Protein AF-A0A971I527-F1 (afdb_monomer_lite)

Sequence (153 aa):
MIHAQFETIHPFLDGNGRIGRLLITFWLCQQNILKYPLLYLSCYFKHNRLEYYDRLMAVRTKGDWEGWLKFFLKGIAQVSDEAIASAKEILVLRKELNKLVYDNGSLNHQRLLERLFEQPIITVNRASEFLEISYPTAKRVIDDFCSKGILKS

Radius of gyration: 22.17 Å; chains: 1; bounding box: 53×31×60 Å

pLDDT: mean 92.03, std 4.73, range [73.88, 97.69]

Secondary structure (DSSP, 8-state):
-HHHHHHHH--SSS-HHHHHHHHHHHHHHHTTS-SSS---HHHHHHHTHHHHHHHHHHHHHH--HHHHHHHHHHHHHHHHHHHHHHHHHHHHHHHHHHHHHHTT--HHHHHHHHHHHH-S---HHHHHHHHT--HHHHHHHHHHHHHTTSS--

Foldseek 3Di:
DQLLVQLVPVPDPDCSNVVSQVCVLVVCCVVVVDVDSQQPLVVVCVVVVVLNVVCSVCCVPPVPVVSVVVSSVVSRVVSVVVSVVVVVVLVVVLVVCCVVCVVDHDPLLVQVSVVCSVPVDDDLVRSCVSSVHDSVVSVVSVVVCVVVVVDPD

Structure (mmCIF, N/CA/C/O backbone):
data_AF-A0A971I527-F1
#
_entry.id   AF-A0A971I527-F1
#
loop_
_atom_site.group_PDB
_atom_site.id
_atom_site.type_symbol
_atom_site.label_atom_id
_atom_site.label_alt_id
_atom_site.label_comp_id
_atom_site.label_asym_id
_atom_site.label_entity_id
_atom_site.label_seq_id
_atom_site.pdbx_PDB_ins_code
_atom_site.Cartn_x
_atom_site.Cartn_y
_atom_site.Cartn_z
_atom_site.occupancy
_atom_site.B_iso_or_equiv
_atom_site.auth_seq_id
_atom_site.auth_comp_id
_atom_site.auth_asym_id
_atom_site.auth_atom_id
_atom_site.pdbx_PDB_model_num
ATOM 1 N N . MET A 1 1 ? 13.456 7.834 -16.865 1.00 77.31 1 MET A N 1
ATOM 2 C CA . MET A 1 1 ? 14.882 7.667 -17.239 1.00 77.31 1 MET A CA 1
ATOM 3 C C . MET A 1 1 ? 15.767 7.329 -16.042 1.00 77.31 1 MET A C 1
ATOM 5 O O . MET A 1 1 ? 16.467 6.330 -16.124 1.00 77.31 1 MET A O 1
ATOM 9 N N . ILE A 1 2 ? 15.695 8.082 -14.932 1.00 84.19 2 ILE A N 1
ATOM 10 C CA . ILE A 1 2 ? 16.518 7.872 -13.716 1.00 84.19 2 ILE A CA 1
ATOM 11 C C . ILE A 1 2 ? 16.535 6.406 -13.250 1.00 84.19 2 ILE A C 1
ATOM 13 O O . ILE A 1 2 ? 17.604 5.848 -13.045 1.00 84.19 2 ILE A O 1
ATOM 17 N N . HIS A 1 3 ? 15.369 5.758 -13.162 1.00 87.44 3 HIS A N 1
ATOM 18 C CA . HIS A 1 3 ? 15.272 4.357 -12.741 1.00 87.44 3 HIS A CA 1
ATOM 19 C C . HIS A 1 3 ? 16.064 3.389 -13.638 1.00 87.44 3 HIS A C 1
ATOM 21 O O . HIS A 1 3 ? 16.901 2.644 -13.145 1.00 87.44 3 HIS A O 1
ATOM 27 N N . ALA A 1 4 ? 15.848 3.427 -14.956 1.00 85.75 4 ALA A N 1
ATOM 28 C CA . ALA A 1 4 ? 16.531 2.529 -15.890 1.00 85.75 4 ALA A CA 1
ATOM 29 C C . ALA A 1 4 ? 18.055 2.756 -15.920 1.00 85.75 4 ALA A C 1
ATOM 31 O O . ALA A 1 4 ? 18.819 1.801 -16.048 1.00 85.75 4 ALA A O 1
ATOM 32 N N . GLN A 1 5 ? 18.498 4.008 -15.759 1.00 85.75 5 GLN A N 1
ATOM 33 C CA . GLN A 1 5 ? 19.918 4.344 -15.625 1.00 85.75 5 GLN A CA 1
ATOM 34 C C . GLN A 1 5 ? 20.507 3.789 -14.322 1.00 85.75 5 GLN A C 1
ATOM 36 O O . GLN A 1 5 ? 21.536 3.123 -14.352 1.00 85.75 5 GLN A O 1
ATOM 41 N N . PHE A 1 6 ? 19.821 3.974 -13.192 1.00 90.19 6 PHE A N 1
ATOM 42 C CA . PHE A 1 6 ? 20.252 3.448 -11.897 1.00 90.19 6 PHE A CA 1
ATOM 43 C C . PHE A 1 6 ? 20.380 1.915 -11.903 1.00 90.19 6 PHE A C 1
ATOM 45 O O . PHE A 1 6 ? 21.407 1.377 -11.494 1.00 90.19 6 PHE A O 1
ATOM 52 N N . GLU A 1 7 ? 19.378 1.211 -12.441 1.00 87.00 7 GLU A N 1
ATOM 53 C CA . GLU A 1 7 ? 19.421 -0.252 -12.588 1.00 87.00 7 GLU A CA 1
ATOM 54 C C . GLU A 1 7 ? 20.568 -0.714 -13.500 1.00 87.00 7 GLU A C 1
ATOM 56 O O . GLU A 1 7 ? 21.062 -1.831 -13.353 1.00 87.00 7 GLU A O 1
ATOM 61 N N . THR A 1 8 ? 20.984 0.119 -14.461 1.00 85.19 8 THR A N 1
ATOM 62 C CA . THR A 1 8 ? 22.083 -0.168 -15.400 1.00 85.19 8 THR A CA 1
ATOM 63 C C . THR A 1 8 ? 23.458 0.052 -14.792 1.00 85.19 8 THR A C 1
ATOM 65 O O . THR A 1 8 ? 24.325 -0.789 -14.993 1.00 85.19 8 THR A O 1
ATOM 68 N N . ILE A 1 9 ? 23.648 1.127 -14.027 1.00 88.00 9 ILE A N 1
ATOM 69 C CA . ILE A 1 9 ? 24.911 1.399 -13.328 1.00 88.00 9 ILE A CA 1
ATOM 70 C C . ILE A 1 9 ? 25.166 0.348 -12.241 1.00 88.00 9 ILE A C 1
ATOM 72 O O . ILE A 1 9 ? 26.311 -0.024 -12.016 1.00 88.00 9 ILE A O 1
ATOM 76 N N . HIS A 1 10 ? 24.101 -0.137 -11.591 1.00 87.00 10 HIS A N 1
ATOM 77 C CA . HIS A 1 10 ? 24.165 -1.148 -10.533 1.00 87.00 10 HIS A CA 1
ATOM 78 C C . HIS A 1 10 ? 25.221 -0.831 -9.446 1.00 87.00 10 HIS A C 1
ATOM 80 O O . HIS A 1 10 ? 26.143 -1.615 -9.225 1.00 87.00 10 H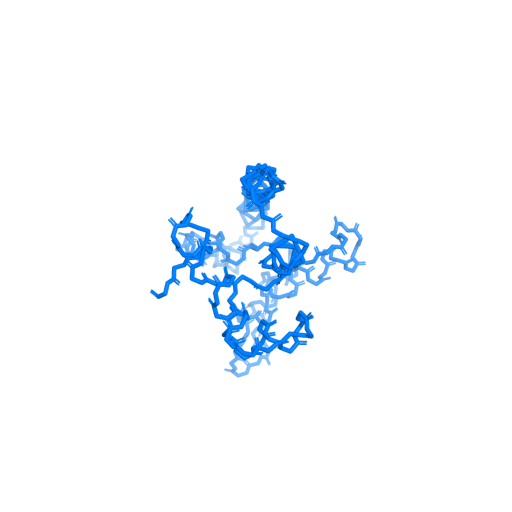IS A O 1
ATOM 86 N N . PRO A 1 11 ? 25.124 0.335 -8.774 1.00 87.94 11 PRO A N 1
ATOM 87 C CA . PRO A 1 11 ? 26.222 0.884 -7.971 1.00 87.94 11 PRO A CA 1
ATOM 88 C C . PRO A 1 11 ? 26.507 0.154 -6.648 1.00 87.94 11 PRO A C 1
ATOM 90 O O . PRO A 1 11 ? 27.544 0.400 -6.036 1.00 87.94 11 PRO A O 1
ATOM 93 N N . PHE A 1 12 ? 25.601 -0.705 -6.170 1.00 89.94 12 PHE A N 1
ATOM 94 C CA . PHE A 1 12 ? 25.734 -1.405 -4.886 1.00 89.94 12 PHE A CA 1
ATOM 95 C C . PHE A 1 12 ? 25.920 -2.919 -5.058 1.00 89.94 12 PHE A C 1
ATOM 97 O O . PHE A 1 12 ? 25.559 -3.479 -6.089 1.00 89.94 12 PHE A O 1
ATOM 104 N N . LEU A 1 13 ? 26.426 -3.598 -4.021 1.00 83.38 13 LEU A N 1
ATOM 105 C CA . LEU A 1 13 ? 26.604 -5.062 -4.012 1.00 83.38 13 LEU A CA 1
ATOM 106 C C . LEU A 1 13 ? 25.274 -5.837 -3.949 1.00 83.38 13 LEU A C 1
ATOM 108 O O . LEU A 1 13 ? 25.161 -6.918 -4.515 1.00 83.38 13 LEU A O 1
ATOM 112 N N . ASP A 1 14 ? 24.264 -5.285 -3.273 1.00 88.38 14 ASP A N 1
ATOM 113 C CA . ASP A 1 14 ? 22.888 -5.793 -3.229 1.00 88.38 14 ASP A CA 1
ATOM 114 C C . ASP A 1 14 ? 21.923 -4.610 -3.026 1.00 88.38 14 ASP A C 1
ATOM 116 O O . ASP A 1 14 ? 22.312 -3.508 -2.641 1.00 88.38 14 ASP A O 1
ATOM 120 N N . GLY A 1 15 ? 20.638 -4.823 -3.293 1.00 86.50 15 GLY A N 1
ATOM 121 C CA . GLY A 1 15 ? 19.578 -3.872 -2.986 1.00 86.50 15 GLY A CA 1
ATOM 122 C C . GLY A 1 15 ? 19.295 -2.864 -4.091 1.00 86.50 15 GLY A C 1
ATOM 123 O O . GLY A 1 15 ? 18.329 -2.115 -3.954 1.00 86.50 15 GLY A O 1
ATOM 124 N N . ASN A 1 16 ? 20.031 -2.901 -5.208 1.00 88.50 16 ASN A N 1
ATOM 125 C CA . ASN A 1 16 ? 19.838 -1.991 -6.342 1.00 88.50 16 ASN A CA 1
ATOM 126 C C . ASN A 1 16 ? 18.372 -1.928 -6.783 1.00 88.50 16 ASN A C 1
ATOM 128 O O . ASN A 1 16 ? 17.793 -0.852 -6.782 1.00 88.50 16 ASN A O 1
ATOM 132 N N . GLY A 1 17 ? 17.711 -3.072 -6.983 1.00 85.88 17 GLY A N 1
ATOM 133 C CA . GLY A 1 17 ? 16.294 -3.089 -7.361 1.00 85.88 17 GLY A CA 1
ATOM 134 C C . GLY A 1 17 ? 15.361 -2.396 -6.354 1.00 85.88 17 GLY A C 1
ATOM 135 O O . GLY A 1 17 ? 14.382 -1.755 -6.731 1.00 85.88 17 GLY A O 1
ATOM 136 N N . ARG A 1 18 ? 15.635 -2.524 -5.048 1.00 88.88 18 ARG A N 1
ATOM 137 C CA . ARG A 1 18 ? 14.828 -1.892 -3.988 1.00 88.88 18 ARG A CA 1
ATOM 138 C C . ARG A 1 18 ? 15.040 -0.378 -3.985 1.00 88.88 18 ARG A C 1
ATOM 140 O O . ARG A 1 18 ? 14.061 0.365 -3.981 1.00 88.88 18 ARG A O 1
ATOM 147 N N . ILE A 1 19 ? 16.297 0.056 -4.049 1.00 88.88 19 ILE A N 1
ATOM 148 C CA . ILE A 1 19 ? 16.675 1.473 -4.080 1.00 88.88 19 ILE A CA 1
ATOM 149 C C . ILE A 1 19 ? 16.173 2.125 -5.368 1.00 88.88 19 ILE A C 1
ATOM 151 O O . ILE A 1 19 ? 15.512 3.156 -5.314 1.00 88.88 19 ILE A O 1
ATOM 155 N N . GLY A 1 20 ? 16.386 1.486 -6.517 1.00 89.38 20 GLY A N 1
ATOM 156 C CA . GLY A 1 20 ? 15.944 1.961 -7.822 1.00 89.38 20 GLY A CA 1
ATOM 157 C C . GLY A 1 20 ? 14.440 2.200 -7.874 1.00 89.38 20 GLY A C 1
ATOM 158 O O . GLY A 1 20 ? 13.999 3.196 -8.449 1.00 89.38 20 GLY A O 1
ATOM 159 N N . ARG A 1 21 ? 13.640 1.328 -7.249 1.00 89.75 21 ARG A N 1
ATOM 160 C CA . ARG A 1 21 ? 12.186 1.523 -7.149 1.00 89.75 21 ARG A CA 1
ATOM 161 C C . ARG A 1 21 ? 11.796 2.624 -6.167 1.00 89.75 21 ARG A C 1
ATOM 163 O O . ARG A 1 21 ? 10.913 3.414 -6.485 1.00 89.75 21 ARG A O 1
ATOM 170 N N . LEU A 1 22 ? 12.463 2.713 -5.019 1.00 88.88 22 LEU A N 1
ATOM 171 C CA . LEU A 1 22 ? 12.221 3.773 -4.035 1.00 88.88 22 LEU A CA 1
ATOM 172 C C . LEU A 1 22 ? 12.548 5.165 -4.598 1.00 88.88 22 LEU A C 1
ATOM 174 O O . LEU A 1 22 ? 11.800 6.115 -4.369 1.00 88.88 22 LEU A O 1
ATOM 178 N N . LEU A 1 23 ? 13.615 5.269 -5.395 1.00 89.31 23 LEU A N 1
ATOM 179 C CA . LEU A 1 23 ? 14.027 6.504 -6.062 1.00 89.31 23 LEU A CA 1
ATOM 180 C C . LEU A 1 23 ? 12.944 7.074 -6.981 1.00 89.31 23 LEU A C 1
ATOM 182 O O . LEU A 1 23 ? 12.860 8.290 -7.111 1.00 89.31 23 LEU A O 1
ATOM 186 N N . ILE A 1 24 ? 12.102 6.233 -7.591 1.00 89.62 24 ILE A N 1
ATOM 187 C CA . ILE A 1 24 ? 10.996 6.707 -8.434 1.00 89.62 24 ILE A CA 1
ATOM 188 C C . ILE A 1 24 ? 10.033 7.549 -7.601 1.00 89.62 24 ILE A C 1
ATOM 190 O O . ILE A 1 24 ? 9.799 8.714 -7.918 1.00 89.62 24 ILE A O 1
ATOM 194 N N . THR A 1 25 ? 9.493 6.973 -6.527 1.00 88.75 25 THR A N 1
ATOM 195 C CA . THR A 1 25 ? 8.507 7.654 -5.686 1.00 88.75 25 THR A CA 1
ATOM 196 C C . THR A 1 25 ? 9.127 8.860 -4.985 1.00 88.75 25 THR A C 1
ATOM 198 O O . THR A 1 25 ? 8.514 9.923 -4.950 1.00 88.75 25 THR A O 1
ATOM 201 N N . PHE A 1 26 ? 10.365 8.732 -4.496 1.00 88.94 26 PHE A N 1
ATOM 202 C CA . PHE A 1 26 ? 11.090 9.840 -3.876 1.00 88.94 26 PHE A CA 1
ATOM 203 C C . PHE A 1 26 ? 11.277 11.019 -4.838 1.00 88.94 26 PHE A C 1
ATOM 205 O O . PHE A 1 26 ? 10.966 12.155 -4.485 1.00 88.94 26 PHE A O 1
ATOM 212 N N . TRP A 1 27 ? 11.726 10.755 -6.067 1.00 90.06 27 TRP A N 1
ATOM 213 C CA . TRP A 1 27 ? 11.936 11.801 -7.064 1.00 90.06 27 TRP A CA 1
ATOM 214 C C . TRP A 1 27 ? 10.623 12.490 -7.447 1.00 90.06 27 TRP A C 1
ATOM 216 O O . TRP A 1 27 ? 10.577 13.713 -7.507 1.00 90.06 27 TRP A O 1
ATOM 226 N N . LEU A 1 28 ? 9.531 11.740 -7.630 1.00 89.94 28 LEU A N 1
ATOM 227 C CA . LEU A 1 28 ? 8.211 12.320 -7.911 1.00 89.94 28 LEU A CA 1
ATOM 228 C C . LEU A 1 28 ? 7.713 13.229 -6.778 1.00 89.94 28 LEU A C 1
ATOM 230 O O . LEU A 1 28 ? 7.133 14.280 -7.056 1.00 89.94 28 LEU A O 1
ATOM 234 N N . CYS A 1 29 ? 7.966 12.856 -5.520 1.00 91.69 29 CYS A N 1
ATOM 235 C CA . CYS A 1 29 ? 7.678 13.717 -4.374 1.00 91.69 29 CYS A CA 1
ATOM 236 C C . CYS A 1 29 ? 8.556 14.974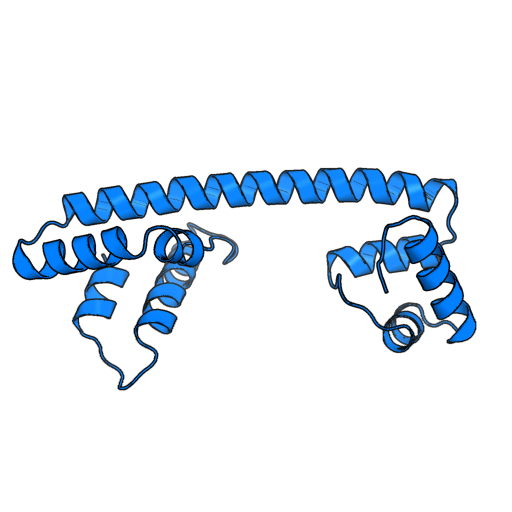 -4.377 1.00 91.69 29 CYS A C 1
ATOM 238 O O . CYS A 1 29 ? 8.053 16.077 -4.198 1.00 91.69 29 CYS A O 1
ATOM 240 N N . GLN A 1 30 ? 9.857 14.828 -4.642 1.00 92.44 30 GLN A N 1
ATOM 241 C CA . GLN A 1 30 ? 10.788 15.954 -4.722 1.00 92.44 30 GLN A CA 1
ATOM 242 C C . GLN A 1 30 ? 10.412 16.944 -5.838 1.00 92.44 30 GLN A C 1
ATOM 244 O O . GLN A 1 30 ? 10.587 18.148 -5.676 1.00 92.44 30 GLN A O 1
ATOM 249 N N . GLN A 1 31 ? 9.878 16.450 -6.958 1.00 92.88 31 GLN A N 1
ATOM 250 C CA . GLN A 1 31 ? 9.378 17.279 -8.059 1.00 92.88 31 GLN A CA 1
ATOM 251 C C . GLN A 1 31 ? 7.972 17.855 -7.809 1.00 92.88 31 GLN A C 1
ATOM 253 O O . GLN A 1 31 ? 7.412 18.483 -8.702 1.00 92.88 31 GLN A O 1
ATOM 258 N N . ASN A 1 32 ? 7.377 17.641 -6.628 1.00 91.69 32 ASN A N 1
ATOM 259 C CA . ASN A 1 32 ? 6.004 18.038 -6.285 1.00 91.69 32 ASN A CA 1
ATOM 260 C C . ASN A 1 32 ? 4.916 17.463 -7.214 1.00 91.69 32 ASN A C 1
ATOM 262 O O . ASN A 1 32 ? 3.788 17.950 -7.224 1.00 91.69 32 ASN A O 1
ATOM 266 N N . ILE A 1 33 ? 5.228 16.405 -7.968 1.00 88.94 33 ILE A N 1
ATOM 267 C CA . ILE A 1 33 ? 4.240 15.661 -8.763 1.00 88.94 33 ILE A CA 1
ATOM 268 C C . ILE A 1 33 ? 3.352 14.836 -7.825 1.00 88.94 33 ILE A C 1
ATOM 270 O O . ILE A 1 33 ? 2.149 14.710 -8.040 1.00 88.94 33 ILE A O 1
ATOM 274 N N . LEU A 1 34 ? 3.943 14.296 -6.756 1.00 86.44 34 LEU A N 1
ATOM 275 C CA . LEU A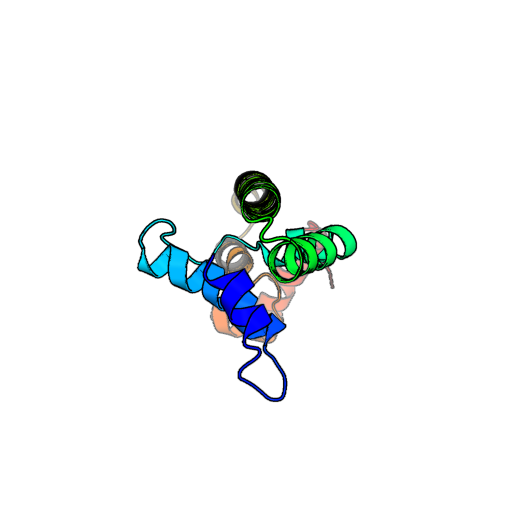 1 34 ? 3.230 13.628 -5.674 1.00 86.44 34 LEU A CA 1
ATOM 276 C C . LEU A 1 34 ? 3.390 14.404 -4.370 1.00 86.44 34 LEU A C 1
ATOM 278 O O . LEU A 1 34 ? 4.498 14.753 -3.981 1.00 86.44 34 LEU A O 1
ATOM 282 N N . LYS A 1 35 ? 2.288 14.604 -3.644 1.00 85.12 35 LYS A N 1
ATOM 283 C CA . LYS A 1 35 ? 2.333 15.173 -2.287 1.00 85.12 35 LYS A CA 1
ATOM 284 C C . LYS A 1 35 ? 2.793 14.151 -1.239 1.00 85.12 35 LYS A C 1
ATOM 286 O O . LYS A 1 35 ? 3.426 14.510 -0.253 1.00 85.12 35 LYS A O 1
ATOM 291 N N . TYR A 1 36 ? 2.462 12.881 -1.458 1.00 83.62 36 TYR A N 1
ATOM 292 C CA . TYR A 1 36 ? 2.780 11.759 -0.577 1.00 83.62 36 TYR A CA 1
ATOM 293 C C . TYR A 1 36 ? 3.230 10.558 -1.419 1.00 83.62 36 TYR A C 1
ATOM 295 O O . TYR A 1 36 ? 2.775 10.422 -2.559 1.00 83.62 36 TYR A O 1
ATOM 303 N N . PRO A 1 37 ? 4.073 9.657 -0.883 1.00 83.38 37 PRO A N 1
ATOM 304 C CA . PRO A 1 37 ? 4.637 8.528 -1.623 1.00 83.38 37 PRO A CA 1
ATOM 305 C C . PRO A 1 37 ? 3.629 7.375 -1.812 1.00 83.38 37 PRO A C 1
ATOM 307 O O . PRO A 1 37 ? 3.889 6.239 -1.427 1.00 83.38 37 PRO A O 1
ATOM 310 N N . LEU A 1 38 ? 2.459 7.666 -2.384 1.00 78.69 38 LEU A N 1
ATOM 311 C CA . LEU A 1 38 ? 1.320 6.743 -2.462 1.00 78.69 38 LEU A CA 1
ATOM 312 C C . LEU A 1 38 ? 1.308 5.884 -3.734 1.00 78.69 38 LEU A C 1
ATOM 314 O O . LEU A 1 38 ? 0.588 4.891 -3.791 1.00 78.69 38 LEU A O 1
ATOM 318 N N . LEU A 1 39 ? 2.106 6.229 -4.752 1.00 82.38 39 LEU A N 1
ATOM 319 C CA . LEU A 1 39 ? 2.190 5.427 -5.974 1.00 82.38 39 LEU A CA 1
ATOM 320 C C . LEU A 1 39 ? 3.098 4.214 -5.773 1.00 82.38 39 LEU A C 1
ATOM 322 O O . LEU A 1 39 ? 4.320 4.341 -5.642 1.00 82.38 39 LEU A O 1
ATOM 326 N N . TYR A 1 40 ? 2.501 3.025 -5.824 1.00 82.19 40 TYR A N 1
ATOM 327 C CA . TYR A 1 40 ? 3.205 1.761 -5.637 1.00 82.19 40 TYR A CA 1
ATOM 328 C C . TYR A 1 40 ? 3.567 1.084 -6.968 1.00 82.19 40 TYR A C 1
ATOM 330 O O . TYR A 1 40 ? 3.194 -0.056 -7.243 1.00 82.19 40 TYR A O 1
ATOM 338 N N . LEU A 1 41 ? 4.369 1.769 -7.794 1.00 89.19 41 LEU A N 1
ATOM 339 C CA . LEU A 1 41 ? 4.786 1.283 -9.123 1.00 89.19 41 LEU A CA 1
ATOM 340 C C . LEU A 1 41 ? 5.538 -0.063 -9.084 1.00 89.19 41 LEU A C 1
ATOM 342 O O . LEU A 1 41 ? 5.539 -0.824 -10.051 1.00 89.19 41 LEU A O 1
ATOM 346 N N . SER A 1 42 ? 6.124 -0.400 -7.932 1.00 88.31 42 SER A N 1
ATOM 347 C CA . SER A 1 42 ? 6.717 -1.718 -7.680 1.00 88.31 42 SER A CA 1
ATOM 348 C C . SER A 1 42 ? 5.733 -2.868 -7.922 1.00 88.31 42 SER A C 1
ATOM 350 O O . SER A 1 42 ? 6.149 -3.924 -8.397 1.00 88.31 42 SER A O 1
ATOM 352 N N . CYS A 1 43 ? 4.446 -2.671 -7.617 1.00 88.50 43 CYS A N 1
ATOM 353 C CA . CYS A 1 43 ? 3.398 -3.658 -7.859 1.00 88.50 43 CYS A CA 1
ATOM 354 C C . CYS A 1 43 ? 3.251 -3.953 -9.352 1.00 88.50 43 CYS A C 1
ATOM 356 O O . CYS A 1 43 ? 3.280 -5.114 -9.759 1.00 88.50 43 CYS A O 1
ATOM 358 N N . TYR A 1 44 ? 3.188 -2.905 -10.175 1.00 93.88 44 TYR A N 1
ATOM 359 C CA . TYR A 1 44 ? 3.090 -3.033 -11.625 1.00 93.88 44 TYR A CA 1
ATOM 360 C C . TYR A 1 44 ? 4.305 -3.753 -12.220 1.00 93.88 44 TYR A C 1
ATOM 362 O O . TYR A 1 44 ? 4.142 -4.674 -13.017 1.00 93.88 44 TYR A O 1
ATOM 370 N N . PHE A 1 45 ? 5.526 -3.410 -11.792 1.00 93.69 45 PHE A N 1
ATOM 371 C CA . PHE A 1 45 ? 6.730 -4.117 -12.248 1.00 93.69 45 PHE A CA 1
ATOM 372 C C . PHE A 1 45 ? 6.750 -5.583 -11.821 1.00 93.69 45 PHE A C 1
ATOM 374 O O . PHE A 1 45 ? 7.192 -6.435 -12.584 1.00 93.69 45 PHE A O 1
ATOM 381 N N . LYS A 1 46 ? 6.264 -5.896 -10.615 1.00 91.94 46 LYS A N 1
ATOM 382 C CA . LYS A 1 46 ? 6.181 -7.278 -10.133 1.00 91.94 46 LYS A CA 1
ATOM 383 C C . LYS A 1 46 ? 5.193 -8.104 -10.962 1.00 91.94 46 LYS A C 1
ATOM 385 O O . LYS A 1 46 ? 5.522 -9.234 -11.310 1.00 91.94 46 LYS A O 1
ATOM 390 N N . HIS A 1 47 ? 4.027 -7.546 -11.289 1.00 94.62 47 HIS A N 1
ATOM 391 C CA . HIS A 1 47 ? 3.032 -8.206 -12.139 1.00 94.62 47 HIS A CA 1
ATOM 392 C C . HIS A 1 47 ? 3.523 -8.371 -13.583 1.00 94.62 47 HIS A C 1
ATOM 394 O O . HIS A 1 47 ? 3.312 -9.416 -14.186 1.00 94.62 47 HIS A O 1
ATOM 400 N N . ASN A 1 48 ? 4.256 -7.386 -14.109 1.00 96.25 48 ASN A N 1
ATOM 401 C CA . ASN A 1 48 ? 4.783 -7.382 -15.476 1.00 96.25 48 ASN A CA 1
ATOM 402 C C . ASN A 1 48 ? 6.288 -7.697 -15.514 1.00 96.25 48 ASN A C 1
ATOM 404 O O . ASN A 1 48 ? 7.045 -7.062 -16.246 1.00 96.25 48 ASN A O 1
ATOM 408 N N . ARG A 1 49 ? 6.746 -8.654 -14.693 1.00 95.31 49 ARG A N 1
ATOM 409 C CA . ARG A 1 49 ? 8.179 -8.872 -14.427 1.00 95.31 49 ARG A CA 1
ATOM 410 C C . ARG A 1 49 ? 9.002 -9.141 -15.686 1.00 95.31 49 ARG A C 1
ATOM 412 O O . ARG A 1 49 ? 10.089 -8.588 -15.807 1.00 95.31 49 ARG A O 1
ATOM 419 N N . LEU A 1 50 ? 8.502 -9.987 -16.588 1.00 96.75 50 LEU A N 1
ATOM 420 C CA . LEU A 1 50 ? 9.202 -10.323 -17.833 1.00 96.75 50 LEU A CA 1
ATOM 421 C C . LEU A 1 50 ? 9.354 -9.082 -18.716 1.00 96.75 50 LEU A C 1
ATOM 423 O O . LEU A 1 50 ? 10.479 -8.685 -19.006 1.00 96.75 50 LEU A O 1
ATOM 427 N N . GLU A 1 51 ? 8.246 -8.395 -19.015 1.00 97.25 51 GLU A N 1
ATOM 428 C CA . GLU A 1 51 ? 8.281 -7.173 -19.824 1.00 97.25 51 GLU A CA 1
ATOM 429 C C . GLU A 1 51 ? 9.169 -6.097 -19.186 1.00 97.25 51 GLU A C 1
ATOM 431 O O . GLU A 1 51 ? 9.938 -5.444 -19.882 1.00 97.25 51 GLU A O 1
ATOM 436 N N . TYR A 1 52 ? 9.131 -5.932 -17.863 1.00 95.38 52 TYR A N 1
ATOM 437 C CA . TYR A 1 52 ? 9.996 -4.986 -17.162 1.00 95.38 52 TYR A CA 1
ATOM 438 C C . TYR A 1 52 ? 11.485 -5.228 -17.460 1.00 95.38 52 TYR A C 1
ATOM 440 O O . TYR A 1 52 ? 12.195 -4.288 -17.828 1.00 95.38 52 TYR A O 1
ATOM 448 N N . TYR A 1 53 ? 11.959 -6.473 -17.348 1.00 93.62 53 TYR A N 1
ATOM 449 C CA . TYR A 1 53 ? 13.353 -6.801 -17.659 1.00 93.62 53 TYR A CA 1
ATOM 450 C C . TYR A 1 53 ? 13.654 -6.694 -19.153 1.00 93.62 53 TYR A C 1
ATOM 452 O O . TYR A 1 53 ? 14.705 -6.162 -19.511 1.00 93.62 53 TYR A O 1
ATOM 460 N N . ASP A 1 54 ? 12.732 -7.116 -20.017 1.00 96.00 54 ASP A N 1
ATOM 461 C CA . ASP A 1 54 ? 12.895 -7.018 -21.468 1.00 96.00 54 ASP A CA 1
ATOM 462 C C . ASP A 1 54 ? 13.033 -5.559 -21.915 1.00 96.00 54 ASP A C 1
ATOM 464 O O . ASP A 1 54 ? 13.912 -5.233 -22.713 1.00 96.00 54 ASP A O 1
ATOM 468 N N . ARG A 1 55 ? 12.231 -4.648 -21.350 1.00 96.38 55 ARG A N 1
ATOM 469 C CA . ARG A 1 55 ? 12.319 -3.207 -21.629 1.00 96.38 55 ARG A CA 1
ATOM 470 C C . ARG A 1 55 ? 13.632 -2.612 -21.130 1.00 96.38 55 ARG A C 1
ATOM 472 O O . ARG A 1 55 ? 14.247 -1.832 -21.853 1.00 96.38 55 ARG A O 1
ATOM 479 N N . LEU A 1 56 ? 14.104 -2.994 -19.939 1.00 94.00 56 LEU A N 1
ATOM 480 C CA . LEU A 1 56 ? 15.422 -2.565 -19.451 1.00 94.00 56 LEU A CA 1
ATOM 481 C C . LEU A 1 56 ? 16.558 -3.077 -20.350 1.00 94.00 56 LEU A C 1
ATOM 483 O O . LEU A 1 56 ? 17.491 -2.333 -20.654 1.00 94.00 56 LEU A O 1
ATOM 487 N N . MET A 1 57 ? 16.473 -4.324 -20.815 1.00 94.12 57 MET A N 1
ATOM 488 C CA . MET A 1 57 ? 17.451 -4.898 -21.739 1.00 94.12 57 MET A CA 1
ATOM 489 C C . MET A 1 57 ? 17.406 -4.236 -23.116 1.00 94.12 57 MET A C 1
ATOM 491 O O . MET A 1 57 ? 18.462 -3.971 -23.692 1.00 94.12 57 MET A O 1
ATOM 495 N N . ALA A 1 58 ? 16.222 -3.913 -23.636 1.00 95.75 58 ALA A N 1
ATOM 496 C CA . ALA A 1 58 ? 16.057 -3.202 -24.901 1.00 95.75 58 ALA A CA 1
ATOM 497 C C . ALA A 1 58 ? 16.647 -1.784 -24.842 1.00 95.75 58 ALA A C 1
ATOM 499 O O . ALA A 1 58 ? 17.307 -1.355 -25.787 1.00 95.75 58 ALA A O 1
ATOM 500 N N . VAL A 1 59 ? 16.513 -1.088 -23.709 1.00 94.81 59 VAL A N 1
ATOM 501 C CA . VAL A 1 59 ? 17.205 0.190 -23.475 1.00 94.81 59 VAL A CA 1
ATOM 502 C C . VAL A 1 59 ? 18.724 0.017 -23.545 1.00 94.81 59 VAL A C 1
ATOM 504 O O . VAL A 1 59 ? 19.388 0.783 -24.236 1.00 94.81 59 VAL A O 1
ATOM 507 N N . ARG A 1 60 ? 19.283 -1.002 -22.879 1.00 90.69 60 ARG A N 1
ATOM 508 C CA . ARG A 1 60 ? 20.740 -1.240 -22.843 1.00 90.69 60 ARG A CA 1
ATOM 509 C C . ARG A 1 60 ? 21.325 -1.646 -24.192 1.00 90.69 60 ARG A C 1
ATOM 511 O O . ARG A 1 60 ? 22.412 -1.208 -24.542 1.00 90.69 60 ARG A O 1
ATOM 518 N N . THR A 1 61 ? 20.631 -2.519 -24.915 1.00 94.12 61 THR A N 1
ATOM 519 C CA . THR A 1 61 ? 21.159 -3.164 -26.128 1.00 94.12 61 THR A CA 1
ATOM 520 C C . THR A 1 61 ? 20.791 -2.428 -27.410 1.00 94.12 61 THR A C 1
ATOM 522 O O . THR A 1 61 ? 21.550 -2.471 -28.372 1.00 94.12 61 THR A O 1
ATOM 525 N N . LYS A 1 62 ? 19.630 -1.764 -27.437 1.00 95.19 62 LYS A N 1
ATOM 526 C CA . LYS A 1 62 ? 19.053 -1.147 -28.642 1.00 95.19 62 LYS A CA 1
ATOM 527 C C . LYS A 1 62 ? 18.742 0.340 -28.472 1.00 95.19 62 LYS A C 1
ATOM 529 O O . LYS A 1 62 ? 18.304 0.966 -29.429 1.00 95.19 62 LYS A O 1
ATOM 534 N N . GLY A 1 63 ? 18.925 0.908 -27.277 1.00 93.88 63 GLY A N 1
ATOM 535 C CA . GLY A 1 63 ? 18.562 2.298 -27.004 1.00 93.88 63 GLY A CA 1
ATOM 536 C C . GLY A 1 63 ? 17.053 2.565 -27.044 1.00 93.88 63 GLY A C 1
ATOM 537 O O . GLY A 1 63 ? 16.661 3.707 -27.266 1.00 93.88 63 GLY A O 1
ATOM 538 N N . ASP A 1 64 ? 16.206 1.544 -26.839 1.00 95.88 64 ASP A N 1
ATOM 539 C CA . ASP A 1 64 ? 14.736 1.646 -26.924 1.00 95.88 64 ASP A CA 1
ATOM 540 C C . ASP A 1 64 ? 14.114 2.390 -25.722 1.00 95.88 64 ASP A C 1
ATOM 542 O O . ASP A 1 64 ? 13.398 1.837 -24.881 1.00 95.88 64 ASP A O 1
ATOM 546 N N . TRP A 1 65 ? 14.415 3.684 -25.618 1.00 94.38 65 TRP A N 1
ATOM 547 C CA . TRP A 1 65 ? 13.866 4.565 -24.589 1.00 94.38 65 TRP A CA 1
ATOM 548 C C . TRP A 1 65 ? 12.370 4.805 -24.760 1.00 94.38 65 TRP A C 1
ATOM 550 O O . TRP A 1 65 ? 11.674 4.992 -23.762 1.00 94.38 65 TRP A O 1
ATOM 560 N N . GLU A 1 66 ? 11.871 4.790 -25.996 1.00 96.19 66 GLU A N 1
ATOM 561 C CA . GLU A 1 66 ? 10.453 4.988 -26.284 1.00 96.19 66 GLU A CA 1
ATOM 562 C C . GLU A 1 66 ? 9.617 3.819 -25.751 1.00 96.19 66 GLU A C 1
ATOM 564 O O . GLU A 1 66 ? 8.630 4.041 -25.043 1.00 96.19 66 GLU A O 1
ATOM 569 N N . GLY A 1 67 ? 10.036 2.576 -26.010 1.00 96.56 67 GLY A N 1
ATOM 570 C CA . GLY A 1 67 ? 9.391 1.384 -25.468 1.00 96.56 67 GLY A CA 1
ATOM 571 C C . GLY A 1 67 ? 9.400 1.369 -23.941 1.00 96.56 67 GLY A C 1
ATOM 572 O O . GLY A 1 67 ? 8.369 1.109 -23.315 1.00 96.56 67 GLY A O 1
ATOM 573 N N . TRP A 1 68 ? 10.534 1.721 -23.327 1.00 95.75 68 TRP A N 1
ATOM 574 C CA . TRP A 1 68 ? 10.626 1.876 -21.875 1.00 95.75 68 TRP A CA 1
ATOM 575 C C . TRP A 1 68 ? 9.678 2.955 -21.338 1.00 95.75 68 TRP A C 1
ATOM 577 O O . TRP A 1 68 ? 8.976 2.723 -20.352 1.00 95.75 68 TRP A O 1
ATOM 587 N N . LEU A 1 69 ? 9.626 4.130 -21.973 1.00 95.25 69 LEU A N 1
ATOM 588 C CA . LEU A 1 69 ? 8.784 5.237 -21.524 1.00 95.25 69 LEU A CA 1
ATOM 589 C C . LEU A 1 69 ? 7.296 4.883 -21.618 1.00 95.25 69 LEU A C 1
ATOM 591 O O . LEU A 1 69 ? 6.563 5.131 -20.662 1.00 95.25 69 LEU A O 1
ATOM 595 N N . LYS A 1 70 ? 6.859 4.250 -22.715 1.00 96.88 70 LYS A N 1
ATOM 596 C CA . LYS A 1 70 ? 5.476 3.769 -22.876 1.00 96.88 70 LYS A CA 1
ATOM 597 C C . LYS A 1 70 ? 5.096 2.776 -21.779 1.00 96.88 70 LYS A C 1
ATOM 599 O O . LYS A 1 70 ? 4.061 2.945 -21.138 1.00 96.88 70 LYS A O 1
ATOM 604 N N . PHE A 1 71 ? 5.948 1.781 -21.522 1.00 96.38 71 PHE A N 1
ATOM 605 C CA . PHE A 1 71 ? 5.735 0.803 -20.452 1.00 96.38 71 PHE A CA 1
ATOM 606 C C . PHE A 1 71 ? 5.640 1.472 -19.073 1.00 96.38 71 PHE A C 1
ATOM 608 O O . PHE A 1 71 ? 4.743 1.169 -18.285 1.00 96.38 71 PHE A O 1
ATOM 615 N N . PHE A 1 72 ? 6.543 2.411 -18.794 1.00 94.31 72 PHE A N 1
ATOM 616 C CA . PHE A 1 72 ? 6.602 3.118 -17.521 1.00 94.31 72 PHE A CA 1
ATOM 617 C C . PHE A 1 72 ? 5.375 4.010 -17.288 1.00 94.31 72 PHE A C 1
ATOM 619 O O . PHE A 1 72 ? 4.783 3.961 -16.212 1.00 94.31 72 PHE A O 1
ATOM 626 N N . LEU A 1 73 ? 4.963 4.791 -18.293 1.00 94.06 73 LEU A N 1
ATOM 627 C CA . LEU A 1 73 ? 3.785 5.662 -18.211 1.00 94.06 73 LEU A CA 1
ATOM 628 C C . LEU A 1 73 ? 2.487 4.860 -18.084 1.00 94.06 73 LEU A C 1
ATOM 630 O O . LEU A 1 73 ? 1.625 5.235 -17.293 1.00 94.06 73 LEU A O 1
ATOM 634 N N . LYS A 1 74 ? 2.370 3.728 -18.791 1.00 96.56 74 LYS A N 1
ATOM 635 C CA . LYS A 1 74 ? 1.255 2.790 -18.605 1.00 96.56 74 LYS A CA 1
ATOM 636 C C . LYS A 1 74 ? 1.192 2.290 -17.162 1.00 96.56 74 LYS A C 1
ATOM 638 O O . LYS A 1 74 ? 0.121 2.280 -16.565 1.00 96.56 74 LYS A O 1
ATOM 643 N N . GLY A 1 75 ? 2.348 1.946 -16.595 1.00 94.81 75 GLY A N 1
ATOM 644 C CA . GLY A 1 75 ? 2.460 1.578 -15.189 1.00 94.81 75 GLY A CA 1
ATOM 645 C C . GLY A 1 75 ? 1.986 2.682 -14.249 1.00 94.81 75 GLY A C 1
ATOM 646 O O . GLY A 1 75 ? 1.203 2.393 -13.353 1.00 94.81 75 GLY A O 1
ATOM 647 N N . ILE A 1 76 ? 2.403 3.938 -14.470 1.00 92.69 76 ILE A N 1
ATOM 648 C CA . ILE A 1 76 ? 1.939 5.093 -13.679 1.00 92.69 76 ILE A CA 1
ATOM 649 C C . ILE A 1 76 ? 0.420 5.239 -13.751 1.00 92.69 76 ILE A C 1
ATOM 651 O O . ILE A 1 76 ? -0.206 5.402 -12.706 1.00 92.69 76 ILE A O 1
ATOM 655 N N . ALA A 1 77 ? -0.163 5.190 -14.950 1.00 93.75 77 ALA A N 1
ATOM 656 C CA . ALA A 1 77 ? -1.604 5.335 -15.128 1.00 93.75 77 ALA A CA 1
ATOM 657 C C . ALA A 1 77 ? -2.359 4.252 -14.346 1.00 93.75 77 ALA A C 1
ATOM 659 O O . ALA A 1 77 ? -3.173 4.571 -13.485 1.00 93.75 77 ALA A O 1
ATOM 660 N N . GLN A 1 78 ? -1.979 2.986 -14.544 1.00 94.69 78 GLN A N 1
ATOM 661 C CA . GLN A 1 78 ? -2.624 1.859 -13.881 1.00 94.69 78 GLN A CA 1
ATOM 662 C C . GLN A 1 78 ? -2.538 1.951 -12.349 1.00 94.69 78 GLN A C 1
ATOM 664 O O . GLN A 1 78 ? -3.557 1.847 -11.674 1.00 94.69 78 GLN A O 1
ATOM 669 N N . VAL A 1 79 ? -1.350 2.189 -11.778 1.00 92.88 79 VAL A N 1
A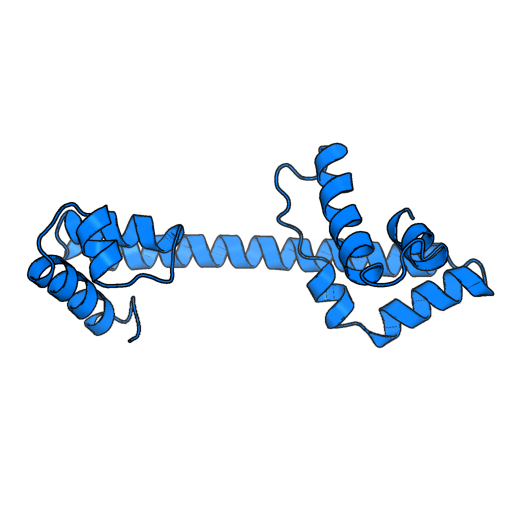TOM 670 C CA . VAL A 1 79 ? -1.220 2.256 -10.308 1.00 92.88 79 VAL A CA 1
ATOM 671 C C . VAL A 1 79 ? -1.887 3.494 -9.711 1.00 92.88 79 VAL A C 1
ATOM 673 O O . VAL A 1 79 ? -2.259 3.479 -8.540 1.00 92.88 79 VAL A O 1
ATOM 676 N N . SER A 1 80 ? -2.044 4.565 -10.493 1.00 91.44 80 SER A N 1
ATOM 677 C CA . SER A 1 80 ? -2.800 5.746 -10.065 1.00 91.44 80 SER A CA 1
ATOM 678 C C . SER A 1 80 ? -4.296 5.442 -10.006 1.00 91.44 80 SER A C 1
ATOM 680 O O . SER A 1 80 ? -4.940 5.773 -9.011 1.00 91.44 80 SER A O 1
ATOM 682 N N . ASP A 1 81 ? -4.834 4.757 -11.018 1.00 92.50 81 ASP A N 1
ATOM 683 C CA . ASP A 1 81 ? -6.234 4.326 -11.045 1.00 92.50 81 ASP A CA 1
ATOM 684 C C . ASP A 1 81 ? -6.541 3.343 -9.904 1.00 92.50 81 ASP A C 1
ATOM 686 O O . ASP A 1 81 ? -7.528 3.516 -9.186 1.00 92.50 81 ASP A O 1
ATOM 690 N N . GLU A 1 82 ? -5.658 2.368 -9.665 1.00 91.50 82 GLU A N 1
ATOM 691 C CA . GLU A 1 82 ? -5.755 1.422 -8.542 1.00 91.50 82 GLU A CA 1
ATOM 692 C C . GLU A 1 82 ? -5.733 2.137 -7.179 1.00 91.50 82 GLU A C 1
ATOM 694 O O . GLU A 1 82 ? -6.519 1.811 -6.284 1.00 91.50 82 GLU A O 1
ATOM 699 N N . ALA A 1 83 ? -4.867 3.144 -7.012 1.00 89.75 83 ALA A N 1
ATOM 700 C CA . ALA A 1 83 ? -4.796 3.931 -5.783 1.00 89.75 83 ALA A CA 1
ATOM 701 C C . ALA A 1 83 ? -6.072 4.758 -5.552 1.00 89.75 83 ALA A C 1
ATOM 703 O O . ALA A 1 83 ? -6.576 4.817 -4.429 1.00 89.75 83 ALA A O 1
ATOM 704 N N . ILE A 1 84 ? -6.627 5.366 -6.608 1.00 91.56 84 ILE A N 1
ATOM 705 C CA . ILE A 1 84 ? -7.892 6.110 -6.541 1.00 91.56 84 ILE A CA 1
ATOM 706 C C . ILE A 1 84 ? -9.052 5.171 -6.197 1.00 91.56 84 ILE A C 1
ATOM 708 O O . ILE A 1 84 ? -9.887 5.521 -5.360 1.00 91.56 84 ILE A O 1
ATOM 712 N N . ALA A 1 85 ? -9.115 3.993 -6.820 1.00 93.06 85 ALA A N 1
ATOM 713 C CA . ALA A 1 85 ? -10.140 2.993 -6.536 1.00 93.06 85 ALA A CA 1
ATOM 714 C C . ALA A 1 85 ? -10.073 2.534 -5.072 1.00 93.06 85 ALA A C 1
ATOM 716 O O . ALA A 1 85 ? -11.066 2.639 -4.355 1.00 93.06 85 ALA A O 1
ATOM 717 N N . SER A 1 86 ? -8.879 2.170 -4.595 1.00 92.44 86 SER A N 1
ATOM 718 C CA . SER A 1 86 ? -8.657 1.758 -3.203 1.00 92.44 86 SER A CA 1
ATOM 719 C C . SER A 1 86 ? -9.058 2.857 -2.211 1.00 92.4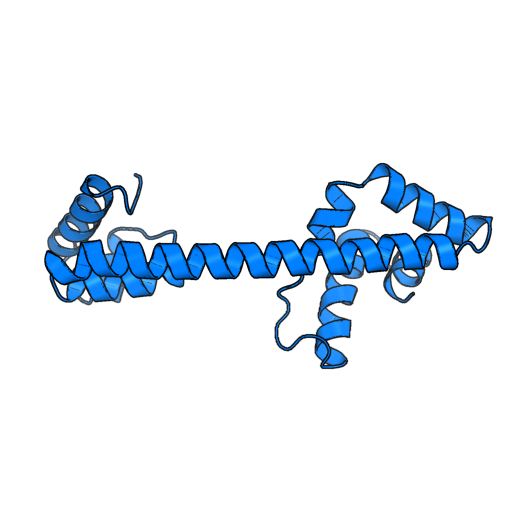4 86 SER A C 1
ATOM 721 O O . SER A 1 86 ? -9.725 2.595 -1.215 1.00 92.44 86 SER A O 1
ATOM 723 N N . ALA A 1 87 ? -8.711 4.119 -2.488 1.00 92.06 87 ALA A N 1
ATOM 724 C CA . ALA A 1 87 ? -9.104 5.241 -1.637 1.00 92.06 87 ALA A CA 1
ATOM 725 C C . ALA A 1 87 ? -10.632 5.412 -1.568 1.00 92.06 87 ALA A C 1
ATOM 727 O O . ALA A 1 87 ? -11.175 5.669 -0.493 1.00 92.06 87 ALA A O 1
ATOM 728 N N . LYS A 1 88 ? -11.339 5.239 -2.693 1.00 95.56 88 LYS A N 1
ATOM 729 C CA . LYS A 1 88 ? -12.810 5.273 -2.723 1.00 95.56 88 LYS A CA 1
ATOM 730 C C . LYS A 1 88 ? -13.414 4.131 -1.911 1.00 95.56 88 LYS A C 1
ATOM 732 O O . LYS A 1 88 ? -14.329 4.381 -1.132 1.00 95.56 88 LYS A O 1
ATOM 737 N N . GLU A 1 89 ? -12.890 2.917 -2.049 1.00 96.75 89 GLU A N 1
ATOM 738 C CA . GLU A 1 89 ? -13.342 1.753 -1.278 1.00 96.75 89 GLU A CA 1
ATOM 739 C C . GLU A 1 89 ? -13.157 1.966 0.230 1.00 96.75 89 GLU A C 1
ATOM 741 O O . GLU A 1 89 ? -14.086 1.731 0.999 1.00 96.75 89 GLU A O 1
ATOM 746 N N . ILE A 1 90 ? -12.016 2.518 0.656 1.00 94.81 90 ILE A N 1
ATOM 747 C CA . ILE A 1 90 ? -11.762 2.863 2.065 1.00 94.81 90 ILE A CA 1
ATOM 748 C C . ILE A 1 90 ? -12.774 3.900 2.578 1.00 94.81 90 ILE A C 1
ATOM 750 O O . ILE A 1 90 ? -13.257 3.782 3.704 1.00 94.81 90 ILE A O 1
ATOM 754 N N . LEU A 1 91 ? -13.122 4.911 1.773 1.00 95.50 91 LEU A N 1
ATOM 755 C CA . LEU A 1 91 ? -14.119 5.920 2.154 1.00 95.50 91 LEU A CA 1
ATOM 756 C C . LEU A 1 91 ? -15.529 5.328 2.286 1.00 95.50 91 LEU A C 1
ATOM 758 O O . LEU A 1 91 ? -16.253 5.685 3.219 1.00 95.50 91 LEU A O 1
ATOM 762 N N . VAL A 1 92 ? -15.912 4.428 1.377 1.00 97.12 92 VAL A N 1
ATOM 763 C CA . VAL A 1 92 ? -17.190 3.703 1.447 1.00 97.12 92 VAL A CA 1
ATOM 764 C C . VAL A 1 92 ? -17.227 2.833 2.700 1.00 97.12 92 VAL A C 1
ATOM 766 O O . VAL A 1 92 ? -18.140 2.991 3.510 1.00 97.12 92 VAL A O 1
ATOM 769 N N . LEU A 1 93 ? -16.188 2.025 2.926 1.00 95.62 93 LEU A N 1
ATOM 770 C CA . LEU A 1 93 ? -16.055 1.186 4.115 1.00 95.62 93 LEU A CA 1
ATOM 771 C C . LEU A 1 93 ? -16.151 2.018 5.399 1.00 95.62 93 LEU A C 1
ATOM 773 O O . LEU A 1 93 ? -16.887 1.671 6.318 1.00 95.62 93 LEU A O 1
ATOM 777 N N . ARG A 1 94 ? -15.466 3.167 5.460 1.00 94.75 94 ARG A N 1
ATOM 778 C CA . ARG A 1 94 ? -15.536 4.077 6.613 1.00 94.75 94 ARG A CA 1
ATOM 779 C C . ARG A 1 94 ? -16.945 4.577 6.879 1.00 94.75 94 ARG A C 1
ATOM 781 O O . ARG A 1 94 ? -17.365 4.611 8.032 1.00 94.75 94 ARG A O 1
ATOM 788 N N . LYS A 1 95 ? -17.685 4.946 5.835 1.00 93.81 95 LYS A N 1
ATOM 789 C CA . LYS A 1 95 ? -19.076 5.386 5.969 1.00 93.81 95 LYS A CA 1
ATOM 790 C C . LYS A 1 95 ? -19.978 4.262 6.487 1.00 93.81 95 LYS A C 1
ATOM 792 O O . LYS A 1 95 ? -20.794 4.508 7.373 1.00 93.81 95 LYS A O 1
ATOM 797 N N . GLU A 1 96 ? -19.829 3.053 5.955 1.00 94.06 96 GLU A N 1
ATOM 798 C CA . GLU A 1 96 ? -20.622 1.883 6.350 1.00 94.06 96 GLU A CA 1
ATOM 799 C C . GLU A 1 96 ? -20.345 1.464 7.796 1.00 94.06 96 GLU A C 1
ATOM 801 O O . GLU A 1 96 ? -21.282 1.312 8.583 1.00 94.06 96 GLU A O 1
ATOM 806 N N . LEU A 1 97 ? -19.069 1.368 8.180 1.00 94.19 97 LEU A N 1
ATOM 807 C CA . LEU A 1 97 ? -18.671 1.025 9.545 1.00 94.19 97 LEU A CA 1
ATOM 808 C C . LEU A 1 97 ? -19.079 2.105 10.549 1.00 94.19 97 LEU A C 1
ATOM 810 O O . LEU A 1 97 ? -19.563 1.774 11.630 1.00 94.19 97 LEU A O 1
ATOM 814 N N . ASN A 1 98 ? -18.954 3.388 10.188 1.00 92.00 98 ASN A N 1
ATOM 815 C CA . ASN A 1 98 ? -19.446 4.474 11.032 1.00 92.00 98 ASN A CA 1
ATOM 816 C C . ASN A 1 98 ? -20.949 4.336 11.267 1.00 92.00 98 ASN A C 1
ATOM 818 O O . ASN A 1 98 ? -21.382 4.421 12.406 1.00 92.00 98 ASN A O 1
ATOM 822 N N . LYS A 1 99 ? -21.756 4.055 10.240 1.00 90.75 99 LYS A N 1
ATOM 823 C CA . LYS A 1 99 ? -23.196 3.844 10.438 1.00 90.75 99 LYS A CA 1
ATOM 824 C C . LYS A 1 99 ? -23.472 2.692 11.414 1.00 90.75 99 LYS A C 1
ATOM 826 O O . LYS A 1 99 ? -24.249 2.840 12.350 1.00 90.75 99 LYS A O 1
ATOM 831 N N . LEU A 1 100 ? -22.778 1.568 11.240 1.00 89.19 100 LEU A N 1
ATOM 832 C CA . LEU A 1 100 ? -22.948 0.384 12.083 1.00 89.19 100 LEU A CA 1
ATOM 833 C C . LEU A 1 100 ? -22.574 0.647 13.555 1.00 89.19 100 LEU A C 1
ATOM 835 O O . LEU A 1 100 ? -23.233 0.138 14.465 1.00 89.19 100 LEU A O 1
ATOM 839 N N . VAL A 1 101 ? -21.531 1.449 13.790 1.00 90.12 101 VAL A N 1
ATOM 840 C CA . VAL A 1 101 ? -21.012 1.754 15.131 1.00 90.12 101 VAL A CA 1
ATOM 841 C C . VAL A 1 101 ? -21.712 2.942 15.795 1.00 90.12 101 VAL A C 1
ATOM 843 O O . VAL A 1 101 ? -21.921 2.896 17.002 1.00 90.12 101 VAL A O 1
ATOM 846 N N . TYR A 1 102 ? -22.098 3.991 15.069 1.00 82.88 102 TYR A N 1
ATOM 847 C CA . TYR A 1 102 ? -22.727 5.178 15.666 1.00 82.88 102 TYR A CA 1
ATOM 848 C C . TYR A 1 102 ? -24.175 4.931 16.096 1.00 82.88 102 TYR A C 1
ATOM 850 O O . TYR A 1 102 ? -24.590 5.479 17.113 1.00 82.88 102 TYR A O 1
ATOM 858 N N . ASP A 1 103 ? -24.909 4.069 15.389 1.00 77.25 103 ASP A N 1
ATOM 859 C CA . ASP A 1 103 ? -26.308 3.782 15.725 1.00 77.25 103 ASP A CA 1
ATOM 860 C C . ASP A 1 103 ? -26.440 2.888 16.978 1.00 77.25 103 ASP A C 1
ATOM 862 O O . ASP A 1 103 ? -27.466 2.921 17.651 1.00 77.25 103 ASP A O 1
ATOM 866 N N . ASN A 1 104 ? -25.412 2.091 17.314 1.00 73.88 104 ASN A N 1
ATOM 867 C CA . ASN A 1 104 ? -25.503 1.030 18.335 1.00 73.88 104 ASN A CA 1
ATOM 868 C C . ASN A 1 104 ? -24.279 0.907 19.269 1.00 73.88 104 ASN A C 1
ATOM 870 O O . ASN A 1 104 ? -24.188 -0.045 20.045 1.00 73.88 104 ASN A O 1
ATOM 874 N N . GLY A 1 105 ? -23.293 1.799 19.168 1.00 78.62 105 GLY A N 1
ATOM 875 C CA . GLY A 1 105 ? -22.006 1.699 19.863 1.00 78.62 105 GLY A CA 1
ATOM 876 C C . GLY A 1 105 ? -21.743 2.859 20.819 1.00 78.62 105 GLY A C 1
ATOM 877 O O . GLY A 1 105 ? -22.204 3.981 20.624 1.00 78.62 105 GLY A O 1
ATOM 878 N N . SER A 1 106 ? -20.962 2.595 21.868 1.00 89.44 106 SER A N 1
ATOM 879 C CA . SER A 1 106 ? -20.527 3.639 22.805 1.00 89.44 106 SER A CA 1
ATOM 880 C C . SER A 1 106 ? -19.423 4.527 22.214 1.00 89.44 106 SER A C 1
ATOM 882 O O . SER A 1 106 ? -18.792 4.172 21.218 1.00 89.44 106 SER A O 1
ATOM 884 N N . LEU A 1 107 ? -19.101 5.636 22.889 1.00 91.50 107 LEU A N 1
ATOM 885 C CA . LEU A 1 107 ? -17.984 6.518 22.517 1.00 91.50 107 LEU A CA 1
ATOM 886 C C . LEU A 1 107 ? -16.654 5.756 22.340 1.00 91.50 107 LEU A C 1
ATOM 888 O O . LEU A 1 107 ? -15.866 6.072 21.454 1.00 91.50 107 LEU A O 1
ATOM 892 N N . ASN A 1 108 ? -16.421 4.705 23.133 1.00 94.06 108 ASN A N 1
ATOM 893 C CA . ASN A 1 108 ? -15.225 3.868 23.005 1.00 94.06 108 ASN A CA 1
ATOM 894 C C . ASN A 1 108 ? -15.209 3.044 21.709 1.00 94.06 108 ASN A C 1
ATOM 896 O O . ASN A 1 108 ? -14.133 2.803 21.171 1.00 94.06 108 ASN A O 1
ATOM 900 N N . HIS A 1 109 ? -16.374 2.649 21.186 1.00 94.81 109 HIS A N 1
ATOM 901 C CA . HIS A 1 109 ? -16.463 1.978 19.887 1.00 94.81 109 HIS A CA 1
ATOM 902 C C . HIS A 1 109 ? -16.116 2.963 18.767 1.00 94.81 109 HIS A C 1
ATOM 904 O O . HIS A 1 109 ? -15.331 2.635 17.888 1.00 94.81 109 HIS A O 1
ATOM 910 N N . GLN A 1 110 ? -16.632 4.193 18.832 1.00 93.94 110 GLN A N 1
ATOM 911 C CA . GLN A 1 110 ? -16.327 5.231 17.841 1.00 93.94 110 GLN A CA 1
ATOM 912 C C . GLN A 1 110 ? -14.826 5.556 17.823 1.00 93.94 110 GLN A C 1
ATOM 914 O O . GLN A 1 110 ? -14.191 5.471 16.774 1.00 93.94 110 GLN A O 1
ATOM 919 N N . ARG A 1 111 ? -14.231 5.803 18.999 1.00 94.88 111 ARG A N 1
ATOM 920 C CA . ARG A 1 111 ? -12.786 6.050 19.141 1.00 94.88 111 ARG A CA 1
ATOM 921 C C . ARG A 1 111 ? -11.946 4.880 18.626 1.00 94.88 111 ARG A C 1
ATOM 923 O O . ARG A 1 111 ? -10.948 5.095 17.942 1.00 94.88 111 ARG A O 1
ATOM 930 N N . LEU A 1 112 ? -12.333 3.640 18.943 1.00 95.31 112 LEU A N 1
ATOM 931 C CA . LEU A 1 112 ? -11.613 2.463 18.457 1.00 95.31 112 LEU A CA 1
ATOM 932 C C . LEU A 1 112 ? -11.720 2.335 16.936 1.00 95.31 112 LEU A C 1
ATOM 934 O O . LEU A 1 112 ? -10.715 2.067 16.287 1.00 95.31 112 LEU A O 1
ATOM 938 N N . LEU A 1 113 ? -12.908 2.549 16.365 1.00 95.44 113 LEU A N 1
ATOM 939 C CA . LEU A 1 113 ? -13.120 2.480 14.922 1.00 95.44 113 LEU A CA 1
ATOM 940 C C . LEU A 1 113 ? -12.255 3.503 14.179 1.00 95.44 113 LEU A C 1
ATOM 942 O O . LEU A 1 113 ? -11.598 3.145 13.205 1.00 95.44 113 LEU A O 1
ATOM 946 N N . GLU A 1 114 ? -12.203 4.749 14.653 1.00 93.56 114 GLU A N 1
ATOM 947 C CA . GLU A 1 114 ? -11.321 5.772 14.081 1.00 93.56 114 GLU A CA 1
ATOM 948 C C . GLU A 1 114 ? -9.859 5.325 14.107 1.00 93.56 114 GLU A C 1
ATOM 950 O O . GLU A 1 114 ? -9.158 5.429 13.098 1.00 93.56 114 GLU A O 1
ATOM 955 N N . ARG A 1 115 ? -9.421 4.735 15.224 1.00 94.81 115 ARG A N 1
ATOM 956 C CA . ARG A 1 115 ? -8.059 4.223 15.359 1.00 94.81 115 ARG A CA 1
ATOM 957 C C . ARG A 1 115 ? -7.758 3.064 14.413 1.00 94.81 115 ARG A C 1
ATOM 959 O O . ARG A 1 115 ? -6.629 2.960 13.939 1.00 94.81 115 ARG A O 1
ATOM 966 N N . LEU A 1 116 ? -8.735 2.215 14.104 1.00 95.56 116 LEU A N 1
ATOM 967 C CA . LEU A 1 116 ? -8.553 1.089 13.183 1.00 95.56 116 LEU A CA 1
ATOM 968 C C . LEU A 1 116 ? -8.282 1.530 11.737 1.00 95.56 116 LEU A C 1
ATOM 970 O O . LEU A 1 116 ? -7.609 0.803 11.010 1.00 95.56 116 LEU A O 1
ATOM 974 N N . PHE A 1 117 ? -8.721 2.724 11.324 1.00 93.81 117 PHE A N 1
ATOM 975 C CA . PHE A 1 117 ? -8.366 3.275 10.007 1.00 93.81 117 PHE A CA 1
ATOM 976 C C . PHE A 1 117 ? -6.902 3.720 9.910 1.00 93.81 117 PHE A C 1
ATOM 978 O O . PHE A 1 117 ? -6.355 3.790 8.811 1.00 93.81 117 PHE A O 1
ATOM 985 N N . GLU A 1 118 ? -6.255 3.993 11.041 1.00 92.19 118 GLU A N 1
ATOM 986 C CA . GLU A 1 118 ? -4.818 4.281 11.108 1.00 92.19 118 GLU A CA 1
ATOM 987 C C . GLU A 1 118 ? -4.002 3.014 11.380 1.00 92.19 118 GLU A C 1
ATOM 989 O O . GLU A 1 118 ? -2.906 2.831 10.852 1.00 92.19 118 GLU A O 1
ATOM 994 N N . GLN A 1 119 ? -4.540 2.133 12.224 1.00 92.62 119 GLN A N 1
ATOM 995 C CA . GLN A 1 119 ? -3.888 0.926 12.696 1.00 92.62 119 GLN A CA 1
ATOM 996 C C . GLN A 1 119 ? -4.878 -0.254 12.676 1.00 92.62 119 GLN A C 1
ATOM 998 O O . GLN A 1 119 ? -5.464 -0.584 13.709 1.00 92.62 119 GLN A O 1
ATOM 1003 N N . PRO A 1 120 ? -5.032 -0.939 11.527 1.00 93.56 120 PRO A N 1
ATOM 1004 C CA . PRO A 1 120 ? -6.039 -1.992 11.355 1.00 93.56 120 PRO A CA 1
ATOM 1005 C C . PRO A 1 120 ? -5.730 -3.269 12.148 1.00 93.56 120 PRO A C 1
ATOM 1007 O O . PRO A 1 120 ? -6.596 -4.122 12.315 1.00 93.56 120 PRO A O 1
ATOM 1010 N N . ILE A 1 121 ? -4.496 -3.409 12.646 1.00 95.06 121 ILE A N 1
ATOM 1011 C CA . ILE A 1 121 ? -4.061 -4.533 13.477 1.00 95.06 121 ILE A CA 1
ATOM 1012 C C . ILE A 1 121 ? -3.834 -4.033 14.903 1.00 95.06 121 ILE A C 1
ATOM 1014 O O . ILE A 1 121 ? -2.884 -3.290 15.187 1.00 95.06 121 ILE A O 1
ATOM 1018 N N . ILE A 1 122 ? -4.691 -4.482 15.816 1.00 95.62 122 ILE A N 1
ATOM 1019 C CA . ILE A 1 122 ? -4.675 -4.074 17.217 1.00 95.62 122 ILE A CA 1
ATOM 1020 C C . ILE A 1 122 ? -4.775 -5.283 18.149 1.00 95.62 122 ILE A C 1
ATOM 1022 O O . ILE A 1 122 ? -5.376 -6.299 17.819 1.00 95.62 122 ILE A O 1
ATOM 1026 N N . THR A 1 123 ? -4.166 -5.167 19.327 1.00 96.38 123 THR A N 1
ATOM 1027 C CA . THR A 1 123 ? -4.315 -6.134 20.420 1.00 96.38 123 THR A CA 1
ATOM 1028 C C . THR A 1 123 ? -5.222 -5.552 21.496 1.00 96.38 123 THR A C 1
ATOM 1030 O O . THR A 1 123 ? -5.344 -4.332 21.614 1.00 96.38 123 THR A O 1
ATOM 1033 N N . VAL A 1 124 ? -5.805 -6.406 22.342 1.00 96.88 124 VAL A N 1
ATOM 1034 C CA . VAL A 1 124 ? -6.633 -5.942 23.469 1.00 96.88 124 VAL A CA 1
ATOM 1035 C C . VAL A 1 124 ? -5.856 -5.002 24.395 1.00 96.88 124 VAL A C 1
A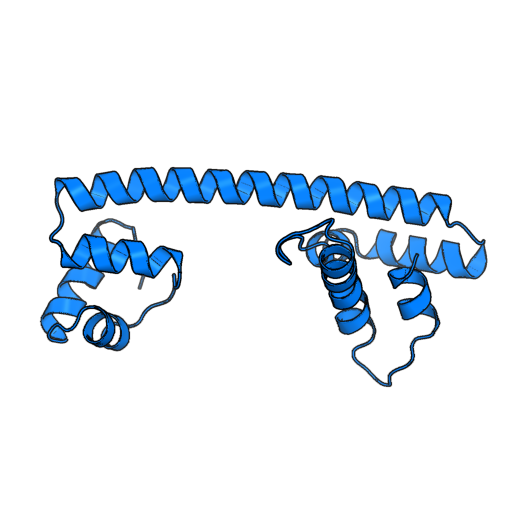TOM 1037 O O . VAL A 1 124 ? -6.394 -3.975 24.795 1.00 96.88 124 VAL A O 1
ATOM 1040 N N . ASN A 1 125 ? -4.576 -5.290 24.661 1.00 97.19 125 ASN A N 1
ATOM 1041 C CA . ASN A 1 125 ? -3.709 -4.408 25.452 1.00 97.19 125 ASN A CA 1
ATOM 1042 C C . ASN A 1 125 ? -3.585 -3.018 24.816 1.00 97.19 125 ASN A C 1
ATOM 1044 O O . ASN A 1 125 ? -3.844 -2.020 25.479 1.00 97.19 125 ASN A O 1
ATOM 1048 N N . ARG A 1 126 ? -3.291 -2.951 23.511 1.00 96.25 126 ARG A N 1
ATOM 1049 C CA . ARG A 1 126 ? -3.178 -1.671 22.795 1.00 96.25 126 ARG A CA 1
ATOM 1050 C C . ARG A 1 126 ? -4.496 -0.904 22.757 1.00 96.25 126 ARG A C 1
ATOM 1052 O O . ARG A 1 126 ? -4.484 0.314 22.869 1.00 96.25 126 ARG A O 1
ATOM 1059 N N . ALA A 1 127 ? -5.626 -1.595 22.611 1.00 96.50 127 ALA A N 1
ATOM 1060 C CA . ALA A 1 127 ? -6.937 -0.953 22.672 1.00 96.50 127 ALA A CA 1
ATOM 1061 C C . ALA A 1 127 ? -7.238 -0.409 24.077 1.00 96.50 127 ALA A C 1
ATOM 1063 O O . ALA A 1 127 ? -7.777 0.684 24.201 1.00 96.50 127 ALA A O 1
ATOM 1064 N N . SER A 1 128 ? -6.856 -1.140 25.128 1.00 97.69 128 SER A N 1
ATOM 1065 C CA . SER A 1 128 ? -6.980 -0.711 26.527 1.00 97.69 128 SER A CA 1
ATOM 1066 C C . SER A 1 128 ? -6.177 0.560 26.802 1.00 97.69 128 SER A C 1
ATOM 1068 O O . SER A 1 128 ? -6.722 1.508 27.361 1.00 97.69 128 SER A O 1
ATOM 1070 N N . GLU A 1 129 ? -4.916 0.588 26.363 1.00 96.69 129 GLU A N 1
ATOM 1071 C CA . GLU A 1 129 ? -4.016 1.740 26.488 1.00 96.69 129 GLU A CA 1
ATOM 1072 C C . GLU A 1 129 ? -4.548 2.949 25.712 1.00 96.69 129 GLU A C 1
ATOM 1074 O O . GLU A 1 129 ? -4.684 4.029 26.273 1.00 96.69 129 GLU A O 1
ATOM 1079 N N . PHE A 1 130 ? -4.910 2.762 24.440 1.00 95.50 130 PHE A N 1
ATOM 1080 C CA . PHE A 1 130 ? -5.382 3.845 23.574 1.00 95.50 130 PHE A CA 1
ATOM 1081 C C . PHE A 1 130 ? -6.711 4.459 24.038 1.00 95.50 130 PHE A C 1
ATOM 1083 O O . PHE A 1 130 ? -6.914 5.670 23.944 1.00 95.50 130 PHE A O 1
ATOM 1090 N N . LEU A 1 131 ? -7.644 3.627 24.503 1.00 95.75 131 LEU A N 1
ATOM 1091 C CA . LEU A 1 131 ? -8.957 4.092 24.948 1.00 95.75 131 LEU A CA 1
ATOM 1092 C C . LEU A 1 131 ? -8.943 4.604 26.394 1.00 95.75 131 LEU A C 1
ATOM 1094 O O . LEU A 1 131 ? -9.923 5.232 26.792 1.00 95.75 131 LEU A O 1
ATOM 1098 N N . GLU A 1 132 ? -7.862 4.359 27.143 1.00 97.06 132 GLU A N 1
ATOM 1099 C CA . GLU A 1 132 ? -7.729 4.647 28.579 1.00 97.06 132 GLU A CA 1
ATOM 1100 C C . GLU A 1 132 ? -8.813 3.948 29.419 1.00 97.06 132 GLU A C 1
ATOM 1102 O O . GLU A 1 132 ? -9.441 4.521 30.307 1.00 97.06 132 GLU A O 1
ATOM 1107 N N . ILE A 1 133 ? -9.057 2.671 29.117 1.00 97.00 133 ILE A N 1
ATOM 1108 C CA . ILE A 1 133 ? -10.060 1.838 29.796 1.00 97.00 133 ILE A CA 1
ATOM 1109 C C . ILE A 1 133 ? -9.436 0.558 30.334 1.00 97.00 133 ILE A C 1
ATOM 1111 O O . ILE A 1 133 ? -8.342 0.167 29.938 1.00 97.00 133 ILE A O 1
ATOM 1115 N N . SER A 1 134 ? -10.155 -0.137 31.217 1.00 97.50 134 SER A N 1
ATOM 1116 C CA . SER A 1 134 ? -9.715 -1.433 31.731 1.00 97.50 134 SER A CA 1
ATOM 1117 C C . SER A 1 134 ? -9.674 -2.504 30.636 1.00 97.50 134 SER A C 1
ATOM 1119 O O . SER A 1 134 ? -10.533 -2.535 29.748 1.00 97.50 134 SER A O 1
ATOM 1121 N N . TYR A 1 135 ? -8.730 -3.442 30.754 1.00 97.69 135 TYR A N 1
ATOM 1122 C CA . TYR A 1 135 ? -8.579 -4.559 29.817 1.00 97.69 135 TYR A CA 1
ATOM 1123 C C . TYR A 1 135 ? -9.895 -5.324 29.563 1.00 97.69 135 TYR A C 1
ATOM 1125 O O . TYR A 1 135 ? -10.231 -5.535 28.396 1.00 97.69 135 TYR A O 1
ATOM 1133 N N . PRO A 1 136 ? -10.713 -5.680 30.583 1.00 97.31 136 PRO A N 1
ATOM 1134 C CA . PRO A 1 136 ? -11.995 -6.348 30.341 1.00 97.31 136 PRO A CA 1
ATOM 1135 C C . PRO A 1 136 ? -12.985 -5.500 29.533 1.00 97.31 136 PRO A C 1
ATOM 1137 O O . PRO A 1 136 ? -13.822 -6.037 28.812 1.00 97.31 136 PRO A O 1
ATOM 1140 N N . THR A 1 137 ? -12.917 -4.172 29.636 1.00 95.69 137 THR A N 1
ATOM 1141 C CA . THR A 1 137 ? -13.772 -3.273 28.849 1.00 95.69 137 THR A CA 1
ATOM 1142 C C . THR A 1 137 ? -13.287 -3.186 27.410 1.00 95.69 137 THR A C 1
ATOM 1144 O O . THR A 1 137 ? -14.103 -3.325 26.505 1.00 95.69 137 THR A O 1
ATOM 1147 N N . ALA A 1 138 ? -11.977 -3.054 27.186 1.00 97.06 138 ALA A N 1
ATOM 1148 C CA . ALA A 1 138 ? -11.400 -3.099 25.842 1.00 97.06 138 ALA A CA 1
ATOM 1149 C C . ALA A 1 138 ? -11.686 -4.431 25.139 1.00 97.06 138 ALA A C 1
ATOM 1151 O O . ALA A 1 138 ? -12.072 -4.439 23.972 1.00 97.06 138 ALA A O 1
ATOM 1152 N N . LYS A 1 139 ? -11.576 -5.548 25.869 1.00 97.12 139 LYS A N 1
ATOM 1153 C CA . LYS A 1 139 ? -11.902 -6.878 25.354 1.00 97.12 139 LYS A CA 1
ATOM 1154 C C . LYS A 1 139 ? -13.348 -6.952 24.869 1.00 97.12 139 LYS A C 1
ATOM 1156 O O . LYS A 1 139 ? -13.572 -7.374 23.747 1.00 97.12 139 LYS A O 1
ATOM 1161 N N . ARG A 1 140 ? -14.310 -6.463 25.661 1.00 95.88 140 ARG A N 1
ATOM 1162 C CA . ARG A 1 140 ? -15.728 -6.430 25.259 1.00 95.88 140 ARG A CA 1
ATOM 1163 C C . ARG A 1 140 ? -15.966 -5.628 23.979 1.00 95.88 140 ARG A C 1
ATOM 1165 O O . ARG A 1 140 ? -16.744 -6.069 23.146 1.00 95.88 140 ARG A O 1
ATOM 1172 N N . VAL A 1 141 ? -15.304 -4.480 23.816 1.00 95.25 141 VAL A N 1
ATOM 1173 C CA . VAL A 1 141 ? -15.421 -3.664 22.592 1.00 95.25 141 VAL A CA 1
ATOM 1174 C C . VAL A 1 141 ? -14.858 -4.418 21.379 1.00 95.25 141 VAL A C 1
ATOM 1176 O O . VAL A 1 141 ? -15.471 -4.420 20.316 1.00 95.25 141 VAL A O 1
ATOM 1179 N N . ILE A 1 142 ? -13.712 -5.087 21.534 1.00 95.88 142 ILE A N 1
ATOM 1180 C CA . ILE A 1 142 ? -13.113 -5.900 20.464 1.00 95.88 142 ILE A CA 1
ATOM 1181 C C . ILE A 1 142 ? -13.990 -7.108 20.126 1.00 95.88 142 ILE A C 1
ATOM 1183 O O . ILE A 1 142 ? -14.224 -7.368 18.950 1.00 95.88 142 ILE A O 1
ATOM 1187 N N . ASP A 1 143 ? -14.500 -7.820 21.131 1.00 95.69 143 ASP A N 1
ATOM 1188 C CA . ASP A 1 143 ? -15.382 -8.973 20.937 1.00 95.69 143 ASP A CA 1
ATOM 1189 C C . ASP A 1 143 ? -16.680 -8.554 20.215 1.00 95.69 143 ASP A C 1
ATOM 1191 O O . ASP A 1 143 ? -17.131 -9.248 19.303 1.00 95.69 143 ASP A O 1
ATOM 1195 N N . ASP A 1 144 ? -17.240 -7.384 20.545 1.00 94.44 144 ASP A N 1
ATOM 1196 C CA . ASP A 1 144 ? -18.382 -6.801 19.829 1.00 94.44 144 ASP A CA 1
ATOM 1197 C C . ASP A 1 144 ? -18.031 -6.489 18.362 1.00 94.44 144 ASP A C 1
ATOM 1199 O O . ASP A 1 144 ? -18.770 -6.868 17.451 1.00 94.44 144 ASP A O 1
ATOM 1203 N N . PHE A 1 145 ? -16.867 -5.891 18.099 1.00 95.19 145 PHE A N 1
ATOM 1204 C CA . PHE A 1 145 ? -16.380 -5.658 16.734 1.00 95.19 145 PHE A CA 1
ATOM 1205 C C . PHE A 1 145 ? -16.192 -6.957 15.944 1.00 95.19 145 PHE A C 1
ATOM 1207 O O . PHE A 1 145 ? -16.526 -6.996 14.758 1.00 95.19 145 PHE A O 1
ATOM 1214 N N . CYS A 1 146 ? -15.714 -8.024 16.586 1.00 95.25 146 CYS A N 1
ATOM 1215 C CA . CYS A 1 146 ? -15.638 -9.352 15.983 1.00 95.25 146 CYS A CA 1
ATOM 1216 C C . CYS A 1 146 ? -17.033 -9.910 15.668 1.00 95.25 146 CYS A C 1
ATOM 1218 O O . CYS A 1 146 ? -17.257 -10.417 14.572 1.00 95.25 146 CYS A O 1
ATOM 1220 N N . SER A 1 147 ? -17.994 -9.766 16.587 1.00 93.81 147 SER A N 1
ATOM 1221 C CA . SER A 1 147 ? -19.377 -10.225 16.381 1.00 93.81 147 SER A CA 1
ATOM 1222 C C . SER A 1 147 ? -20.081 -9.507 15.221 1.00 93.81 147 SER A C 1
ATOM 1224 O O . SER A 1 147 ? -20.883 -10.106 14.508 1.00 93.81 147 SER A O 1
ATOM 1226 N N . LYS A 1 148 ? -19.727 -8.236 14.994 1.00 92.00 148 LYS A N 1
ATOM 1227 C CA . LYS A 1 148 ? -20.213 -7.389 13.896 1.00 92.00 148 LYS A CA 1
ATOM 1228 C C . LYS A 1 148 ? -19.432 -7.581 12.590 1.00 92.00 148 LYS A C 1
ATOM 1230 O O . LYS A 1 148 ? -19.746 -6.927 11.600 1.00 92.00 148 LYS A O 1
ATOM 1235 N N . GLY A 1 149 ? -18.407 -8.437 12.580 1.00 92.94 149 GLY A N 1
ATOM 1236 C CA . GLY A 1 149 ? -17.556 -8.692 11.414 1.00 92.94 149 GLY A CA 1
ATOM 1237 C C . GLY A 1 149 ? -16.613 -7.542 11.039 1.00 92.94 149 GLY A C 1
ATOM 1238 O O . GLY A 1 149 ? -16.041 -7.564 9.953 1.00 92.94 149 GLY A O 1
ATOM 1239 N N . ILE A 1 150 ? -16.439 -6.546 11.916 1.00 93.31 150 ILE A N 1
ATOM 1240 C CA . ILE A 1 150 ? -15.502 -5.425 11.722 1.00 93.31 150 ILE A CA 1
ATOM 1241 C C . ILE A 1 150 ? -14.059 -5.904 11.913 1.00 93.31 150 ILE A C 1
ATOM 1243 O O . ILE A 1 150 ? -13.156 -5.502 11.183 1.00 93.31 150 ILE A O 1
ATOM 1247 N N . LEU A 1 151 ? -13.846 -6.763 12.910 1.00 94.88 151 LEU A N 1
ATOM 1248 C CA . LEU A 1 151 ? -12.568 -7.408 13.195 1.00 94.88 151 LEU A CA 1
ATOM 1249 C C . LEU A 1 151 ? -12.693 -8.924 13.046 1.00 94.88 151 LEU A C 1
ATOM 1251 O O . LEU A 1 151 ? -13.783 -9.491 13.092 1.00 94.88 151 LEU A O 1
ATOM 1255 N N . LYS A 1 152 ? -11.546 -9.583 12.889 1.00 91.94 152 LYS A N 1
ATOM 1256 C CA . LYS A 1 152 ? -11.429 -11.038 12.902 1.00 91.94 152 LYS A CA 1
ATOM 1257 C C . LYS A 1 152 ? -10.259 -11.428 13.800 1.00 91.94 152 LYS A C 1
ATOM 1259 O O . LYS A 1 152 ? -9.174 -10.866 13.660 1.00 91.94 152 LYS A O 1
ATOM 1264 N N . SER A 1 153 ? -10.521 -12.353 14.719 1.00 81.12 153 SER A N 1
ATOM 1265 C CA . SER A 1 153 ? -9.545 -12.980 15.618 1.00 81.12 153 SER A CA 1
ATOM 1266 C C . SER A 1 153 ? -8.682 -14.007 14.901 1.00 81.12 153 SER A C 1
ATOM 1268 O O . SER A 1 153 ? -9.277 -14.787 14.117 1.00 81.12 153 SER A O 1
#